Protein AF-A0A1M6F0D1-F1 (afdb_monomer_lite)

Secondary structure (DSSP, 8-state):
-----S-----------EEEE-TTT--EEETT--EEEETTEEEEHHHHHHHHHHHGGG--

Sequence (60 aa):
MLPDSMYDYRPEQPQSIEVDRCLQCGNGIFTGEEYYNFNGEVVCEECLDEYIRHFKKEGE

Structure (mmCIF, N/CA/C/O backbone):
data_AF-A0A1M6F0D1-F1
#
_entry.id   AF-A0A1M6F0D1-F1
#
loop_
_atom_site.group_PDB
_atom_site.id
_atom_site.type_symbol
_atom_site.label_atom_id
_atom_site.label_alt_id
_atom_site.label_comp_id
_atom_site.label_asym_id
_atom_site.label_entity_id
_atom_site.label_seq_id
_atom_site.pdbx_PDB_ins_code
_atom_site.Cartn_x
_atom_site.Cartn_y
_atom_site.Cartn_z
_atom_site.occupancy
_atom_site.B_iso_or_equiv
_atom_site.auth_seq_id
_atom_site.auth_comp_id
_atom_site.auth_asym_id
_atom_site.auth_atom_id
_atom_site.pdbx_PDB_model_num
ATOM 1 N N . MET A 1 1 ? 34.533 13.307 -43.175 1.00 46.19 1 MET A N 1
ATOM 2 C CA . MET A 1 1 ? 33.122 12.972 -42.901 1.00 46.19 1 MET A CA 1
ATOM 3 C C . MET A 1 1 ? 33.114 12.074 -41.682 1.00 46.19 1 MET A C 1
ATOM 5 O O . MET A 1 1 ? 33.631 10.969 -41.769 1.00 46.19 1 MET A O 1
ATOM 9 N N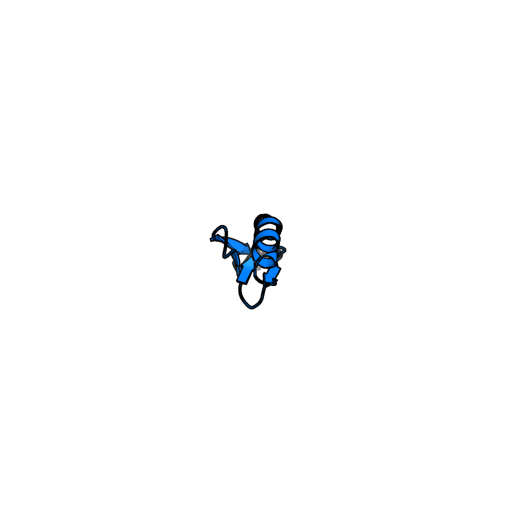 . LEU A 1 2 ? 32.678 12.600 -40.539 1.00 59.81 2 LEU A N 1
ATOM 10 C CA . LEU A 1 2 ? 32.482 11.809 -39.322 1.00 59.81 2 LEU A CA 1
ATOM 11 C C . LEU A 1 2 ? 31.113 11.116 -39.434 1.00 59.81 2 LEU A C 1
ATOM 13 O O . LEU A 1 2 ? 30.187 11.757 -39.931 1.00 59.81 2 LEU A O 1
ATOM 17 N N . PRO A 1 3 ? 30.980 9.831 -39.067 1.00 58.38 3 PRO A N 1
ATOM 18 C CA . PRO A 1 3 ? 29.703 9.138 -39.146 1.00 58.38 3 PRO A CA 1
ATOM 19 C C . PRO A 1 3 ? 28.728 9.682 -38.095 1.00 58.38 3 PRO A C 1
ATOM 21 O O . PRO A 1 3 ? 29.031 9.719 -36.905 1.00 58.38 3 PRO A O 1
ATOM 24 N N . ASP A 1 4 ? 27.551 10.078 -38.574 1.00 59.72 4 ASP A N 1
ATOM 25 C CA . ASP A 1 4 ? 26.417 10.648 -37.835 1.00 59.72 4 ASP A CA 1
ATOM 26 C C . ASP A 1 4 ? 25.622 9.562 -37.087 1.00 59.72 4 ASP A C 1
ATOM 28 O O . ASP A 1 4 ? 24.409 9.412 -37.212 1.00 59.72 4 ASP A O 1
ATOM 32 N N . SER A 1 5 ? 26.323 8.674 -36.390 1.00 67.88 5 SER A N 1
ATOM 33 C CA . SER A 1 5 ? 25.675 7.534 -35.764 1.00 67.88 5 SER A CA 1
ATOM 34 C C . SER A 1 5 ? 26.478 7.085 -34.562 1.00 67.88 5 SER A C 1
ATOM 36 O O . SER A 1 5 ? 27.548 6.499 -34.711 1.00 67.88 5 SER A O 1
ATOM 38 N N . MET A 1 6 ? 25.955 7.344 -33.367 1.00 64.81 6 MET A N 1
ATOM 39 C CA . MET A 1 6 ? 25.364 6.269 -32.569 1.00 64.81 6 MET A CA 1
ATOM 40 C C . MET A 1 6 ? 25.133 6.722 -31.118 1.00 64.81 6 MET A C 1
ATOM 42 O O . MET A 1 6 ? 26.057 7.135 -30.424 1.00 64.81 6 MET A O 1
ATOM 46 N N . TYR A 1 7 ? 23.883 6.528 -30.691 1.00 58.75 7 TYR A N 1
ATOM 47 C CA . TYR A 1 7 ? 23.337 6.568 -29.331 1.00 58.75 7 TYR A CA 1
ATOM 48 C C . TYR A 1 7 ? 23.055 7.940 -28.708 1.00 58.75 7 TYR A C 1
ATOM 50 O O . TYR A 1 7 ? 23.798 8.448 -27.872 1.00 58.75 7 TYR A O 1
ATOM 58 N N . ASP A 1 8 ? 21.847 8.433 -28.995 1.00 61.06 8 ASP A N 1
ATOM 59 C CA . ASP A 1 8 ? 21.046 9.223 -28.056 1.00 61.06 8 ASP A CA 1
ATOM 60 C C . ASP A 1 8 ? 20.688 8.309 -26.864 1.00 61.06 8 ASP A C 1
ATOM 62 O O . ASP A 1 8 ? 19.594 7.753 -26.762 1.00 61.06 8 ASP A O 1
ATOM 66 N N . TYR A 1 9 ? 21.675 8.020 -26.008 1.00 61.28 9 TYR A N 1
ATOM 67 C CA . TYR A 1 9 ? 21.476 7.251 -24.782 1.00 61.28 9 TYR A CA 1
ATOM 68 C C . TYR A 1 9 ? 20.765 8.169 -23.792 1.00 61.28 9 TYR A C 1
ATOM 70 O O . TYR A 1 9 ? 21.372 8.733 -22.885 1.00 61.28 9 TYR A O 1
ATOM 78 N N . ARG A 1 10 ? 19.470 8.396 -24.013 1.00 68.12 10 ARG A N 1
ATOM 79 C CA . ARG A 1 10 ? 18.615 9.026 -23.021 1.00 68.12 10 ARG A CA 1
ATOM 80 C C . ARG A 1 10 ? 18.336 7.933 -21.998 1.00 68.12 10 ARG A C 1
ATOM 82 O O . ARG A 1 10 ? 17.604 7.009 -22.344 1.00 68.12 10 ARG A O 1
ATOM 89 N N . PRO A 1 11 ? 18.940 7.962 -20.793 1.00 61.28 11 PRO A N 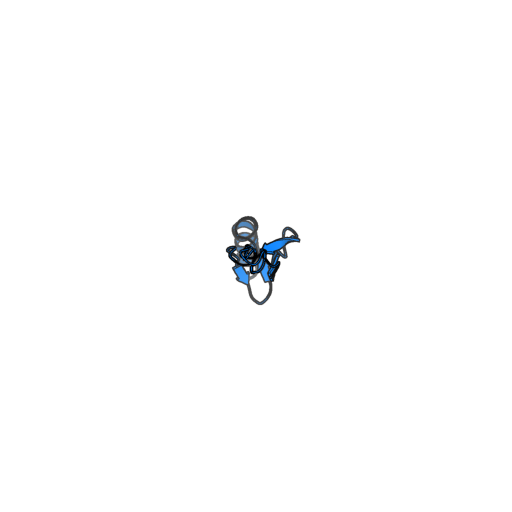1
ATOM 90 C CA . PRO A 1 11 ? 18.542 7.024 -19.762 1.00 61.28 11 PRO A CA 1
ATOM 91 C C . PRO A 1 11 ? 17.050 7.249 -19.564 1.00 61.28 11 PRO A C 1
ATOM 93 O O . PRO A 1 11 ? 16.624 8.344 -19.186 1.00 61.28 11 PRO A O 1
ATOM 96 N N . GLU A 1 12 ? 16.265 6.247 -19.945 1.00 64.19 12 GLU A N 1
ATOM 97 C CA . GLU A 1 12 ? 14.845 6.186 -19.665 1.00 64.19 12 GLU A CA 1
ATOM 98 C C . GLU A 1 12 ? 14.755 6.400 -18.158 1.00 64.19 12 GLU A C 1
ATOM 100 O O . GLU A 1 12 ? 15.260 5.592 -17.376 1.00 64.19 12 GLU A O 1
ATOM 105 N N . GLN A 1 13 ? 14.273 7.578 -17.745 1.00 64.62 13 GLN A N 1
ATOM 106 C CA . GLN A 1 13 ? 14.097 7.848 -16.325 1.00 64.62 13 GLN A CA 1
ATOM 107 C C . GLN A 1 13 ? 13.266 6.696 -15.775 1.00 64.62 13 GLN A C 1
ATOM 109 O O . GLN A 1 13 ? 12.342 6.289 -16.485 1.00 64.62 13 GLN A O 1
ATOM 114 N N . PRO A 1 14 ? 13.599 6.143 -14.595 1.00 65.50 14 PRO A N 1
ATOM 115 C CA . PRO A 1 14 ? 12.859 5.018 -14.053 1.00 65.50 14 PRO A CA 1
ATOM 116 C C . PRO A 1 14 ? 11.395 5.439 -14.008 1.00 65.50 14 PRO A C 1
ATOM 118 O O . PRO A 1 14 ? 11.016 6.295 -13.209 1.00 65.50 14 PRO A O 1
ATOM 121 N N . GLN A 1 15 ? 10.603 4.928 -14.955 1.00 67.00 15 GLN A N 1
ATOM 122 C CA . GLN A 1 15 ? 9.178 5.177 -14.968 1.00 67.00 15 GLN A CA 1
ATOM 123 C C . GLN A 1 15 ? 8.706 4.570 -13.665 1.00 67.00 15 GLN A C 1
ATOM 125 O O . GLN A 1 15 ? 8.956 3.396 -13.408 1.00 67.00 15 GLN A O 1
ATOM 130 N N . SER A 1 16 ? 8.136 5.396 -12.802 1.00 74.25 16 SER A N 1
ATOM 131 C CA . SER A 1 16 ? 7.575 4.947 -11.545 1.00 74.25 16 SER A CA 1
ATOM 132 C C . SER A 1 16 ? 6.475 3.939 -11.893 1.00 74.25 16 SER A C 1
ATOM 134 O O . SER A 1 16 ? 5.431 4.321 -12.424 1.00 74.25 16 SER A O 1
ATOM 136 N N . ILE A 1 17 ? 6.749 2.645 -11.720 1.00 83.56 17 ILE A N 1
ATOM 137 C CA . ILE A 1 17 ? 5.792 1.587 -12.061 1.00 83.56 17 ILE A CA 1
ATOM 138 C C . ILE A 1 17 ? 4.787 1.534 -10.918 1.00 83.56 17 ILE A C 1
ATOM 140 O O . ILE A 1 17 ? 5.182 1.552 -9.758 1.00 83.56 17 ILE A O 1
ATOM 144 N N . GLU A 1 18 ? 3.495 1.492 -11.220 1.00 88.31 18 GLU A N 1
ATOM 145 C CA . GLU A 1 18 ? 2.483 1.241 -10.195 1.00 88.31 18 GLU A CA 1
ATOM 146 C C . GLU A 1 18 ? 2.662 -0.196 -9.681 1.00 88.31 18 GLU A C 1
ATOM 148 O O . GLU A 1 18 ? 2.540 -1.154 -10.446 1.00 88.31 18 GLU A O 1
ATOM 153 N N . VAL A 1 19 ? 3.035 -0.336 -8.411 1.00 87.31 19 VAL A N 1
ATOM 154 C CA . VAL A 1 19 ? 3.294 -1.620 -7.751 1.00 87.31 19 VAL A CA 1
ATOM 155 C C . VAL A 1 19 ? 2.013 -2.161 -7.135 1.00 87.31 19 VAL A C 1
ATOM 157 O O . VAL A 1 19 ? 1.718 -3.342 -7.288 1.00 87.31 19 VAL A O 1
ATOM 160 N N . ASP A 1 20 ? 1.261 -1.302 -6.447 1.00 90.00 20 ASP A N 1
ATOM 161 C CA . ASP A 1 20 ? 0.042 -1.681 -5.734 1.00 90.00 20 ASP A CA 1
ATOM 162 C C . ASP A 1 20 ? -0.896 -0.470 -5.575 1.00 90.00 20 ASP A C 1
ATOM 164 O O . ASP A 1 20 ? -0.598 0.616 -6.072 1.00 90.00 20 ASP A O 1
ATOM 168 N N . ARG A 1 21 ? -2.042 -0.628 -4.908 1.00 91.25 21 ARG A N 1
ATOM 169 C CA . ARG A 1 21 ? -3.001 0.452 -4.646 1.00 91.25 21 ARG A CA 1
ATOM 170 C C . ARG A 1 21 ? -3.440 0.440 -3.195 1.00 91.25 21 ARG A C 1
ATOM 172 O O . ARG A 1 21 ? -3.773 -0.602 -2.642 1.00 91.25 21 ARG A O 1
ATOM 179 N N . CYS A 1 22 ? -3.526 1.623 -2.598 1.00 90.62 22 CYS A N 1
ATOM 180 C CA . CYS A 1 22 ? -4.083 1.773 -1.263 1.00 90.62 22 CYS A CA 1
ATOM 181 C C . CYS A 1 22 ? -5.544 1.302 -1.244 1.00 90.62 22 CYS A C 1
ATOM 183 O O . CYS A 1 22 ? -6.378 1.823 -1.984 1.00 90.62 22 CYS A O 1
ATOM 185 N N . LEU A 1 23 ? -5.871 0.361 -0.363 1.00 88.62 23 LEU A N 1
ATOM 186 C CA . LEU A 1 23 ? -7.213 -0.204 -0.235 1.00 88.62 23 LEU A CA 1
ATOM 187 C C . LEU A 1 23 ? -8.223 0.794 0.356 1.00 88.62 23 LEU A C 1
ATOM 189 O O . LEU A 1 23 ? -9.422 0.645 0.136 1.00 88.62 23 LEU A O 1
ATOM 193 N N . GLN A 1 24 ? -7.750 1.825 1.069 1.00 87.56 24 GLN A N 1
ATOM 194 C CA . GLN A 1 24 ? -8.621 2.855 1.645 1.00 87.56 24 GLN A CA 1
ATOM 195 C C . GLN A 1 24 ? -8.950 4.000 0.690 1.00 87.56 24 GLN A C 1
ATOM 197 O O . GLN A 1 24 ? -10.120 4.300 0.471 1.00 87.56 24 GLN A O 1
ATOM 202 N N .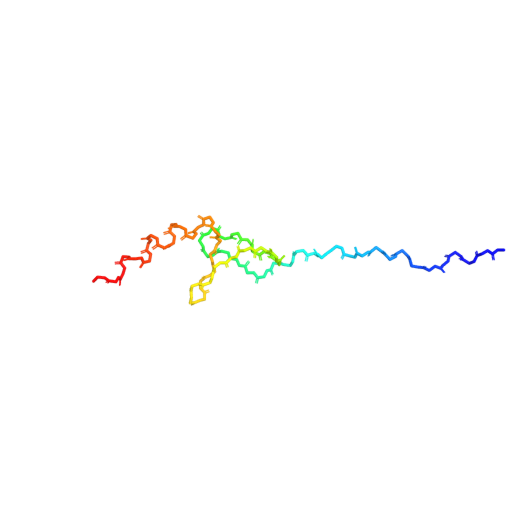 CYS A 1 25 ? -7.940 4.654 0.112 1.00 89.38 25 CYS A N 1
ATOM 203 C CA . CYS A 1 25 ? -8.168 5.802 -0.772 1.00 89.38 25 CYS A CA 1
ATOM 204 C C . CYS A 1 25 ? -8.179 5.441 -2.263 1.00 89.38 25 CYS A C 1
ATOM 206 O O . CYS A 1 25 ? -8.642 6.235 -3.078 1.00 89.38 25 CYS A O 1
ATOM 208 N N . GLY A 1 26 ? -7.677 4.261 -2.639 1.00 87.38 26 GLY A N 1
ATOM 209 C CA . GLY A 1 26 ? -7.547 3.840 -4.034 1.00 87.38 26 GLY A CA 1
ATOM 210 C C . GLY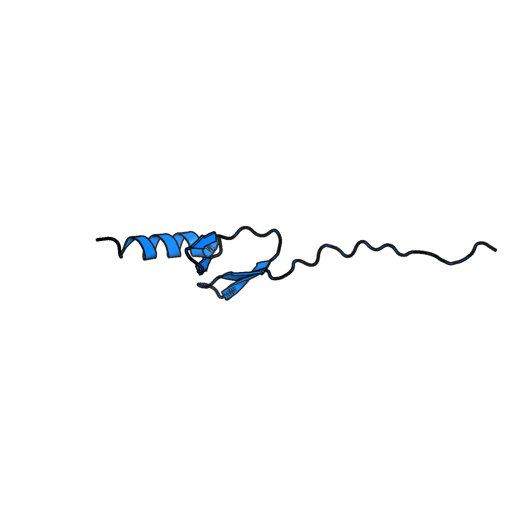 A 1 26 ? -6.349 4.441 -4.775 1.00 87.38 26 GLY A C 1
ATOM 211 O O . GLY A 1 26 ? -6.216 4.200 -5.975 1.00 87.38 26 GLY A O 1
ATOM 212 N N . ASN A 1 27 ? -5.482 5.210 -4.102 1.00 88.62 27 ASN A N 1
ATOM 213 C CA . ASN A 1 27 ? -4.291 5.793 -4.725 1.00 88.62 27 ASN A CA 1
ATOM 214 C C . ASN A 1 27 ? -3.302 4.701 -5.150 1.00 88.62 27 ASN A C 1
ATOM 216 O O . ASN A 1 27 ? -3.056 3.755 -4.400 1.00 88.62 27 ASN A O 1
ATOM 220 N N . GLY A 1 28 ? -2.730 4.854 -6.346 1.00 88.69 28 GLY A N 1
ATOM 221 C CA . GLY A 1 28 ? -1.639 4.010 -6.827 1.00 88.69 28 GLY A CA 1
ATOM 222 C C . GLY A 1 28 ? -0.367 4.258 -6.028 1.00 88.69 28 GLY A C 1
ATOM 223 O O . GLY A 1 28 ? -0.043 5.402 -5.730 1.00 88.69 28 GLY A O 1
ATOM 224 N N . ILE A 1 29 ? 0.315 3.176 -5.678 1.00 89.44 29 ILE A N 1
ATOM 225 C CA . ILE A 1 29 ? 1.605 3.164 -5.005 1.00 89.44 29 ILE A CA 1
ATOM 226 C C . ILE A 1 29 ? 2.640 2.805 -6.047 1.00 89.44 29 ILE A C 1
ATOM 228 O O . ILE A 1 29 ? 2.597 1.723 -6.637 1.00 89.44 29 ILE A O 1
ATOM 232 N N . PHE A 1 30 ? 3.564 3.717 -6.287 1.00 89.94 30 PHE A N 1
ATOM 233 C CA . PHE A 1 30 ? 4.565 3.581 -7.321 1.00 89.94 30 PHE A CA 1
ATOM 234 C C . PHE A 1 30 ? 5.903 3.082 -6.766 1.00 89.94 30 PHE A C 1
ATOM 236 O O . PHE A 1 30 ? 6.199 3.148 -5.572 1.00 89.94 30 PHE A O 1
ATOM 243 N N . THR A 1 31 ? 6.754 2.553 -7.645 1.00 85.44 31 THR A N 1
ATOM 244 C CA . THR A 1 31 ? 8.082 2.063 -7.261 1.00 85.44 31 THR A CA 1
ATOM 245 C C . THR A 1 31 ? 8.909 3.177 -6.629 1.00 85.44 31 THR A C 1
ATOM 247 O O . THR A 1 31 ? 9.196 4.179 -7.286 1.00 85.44 31 THR A O 1
ATOM 250 N N . GLY A 1 32 ? 9.357 2.955 -5.395 1.00 83.94 32 GLY A N 1
ATOM 251 C CA . GLY A 1 32 ? 10.138 3.927 -4.629 1.00 83.94 32 GLY A CA 1
ATOM 252 C C . GLY A 1 32 ? 9.314 4.744 -3.635 1.00 83.94 32 GLY A C 1
ATOM 253 O O . GLY A 1 32 ? 9.907 5.503 -2.876 1.00 83.94 32 GLY A O 1
ATOM 254 N N . GLU A 1 33 ? 7.992 4.570 -3.605 1.00 85.38 33 GLU A N 1
ATOM 255 C CA . GLU A 1 33 ? 7.136 5.150 -2.571 1.00 85.38 33 GLU A CA 1
ATOM 256 C C . GLU A 1 33 ? 7.042 4.253 -1.334 1.00 85.38 33 GLU A C 1
ATOM 258 O O . GLU A 1 33 ? 7.170 3.026 -1.406 1.00 85.38 33 GLU A O 1
ATOM 263 N N . GLU A 1 34 ? 6.818 4.884 -0.183 1.00 86.81 34 GLU A N 1
ATOM 264 C CA . GLU A 1 34 ? 6.642 4.199 1.094 1.00 86.81 34 GLU A CA 1
ATOM 265 C C . GLU A 1 34 ? 5.185 3.763 1.266 1.00 86.81 34 GLU A C 1
ATOM 267 O O . GLU A 1 34 ? 4.248 4.551 1.125 1.00 86.81 34 GLU A O 1
ATOM 272 N N . TYR A 1 35 ? 4.989 2.486 1.587 1.00 88.69 35 TYR A N 1
ATOM 273 C CA . TYR A 1 35 ? 3.672 1.909 1.820 1.00 88.69 35 TYR A CA 1
ATOM 274 C C . TYR A 1 35 ? 3.710 0.843 2.905 1.00 88.69 35 TYR A C 1
ATOM 276 O O . TYR A 1 35 ? 4.752 0.250 3.192 1.00 88.69 35 TYR A O 1
ATOM 284 N N . TYR A 1 36 ? 2.545 0.577 3.487 1.00 88.56 36 TYR A N 1
ATOM 285 C CA . TYR A 1 36 ? 2.376 -0.400 4.551 1.00 88.56 36 TYR A CA 1
ATOM 286 C C . TYR A 1 36 ? 1.488 -1.539 4.062 1.00 88.56 36 TYR A C 1
ATOM 288 O O . TYR A 1 36 ? 0.477 -1.303 3.408 1.00 88.56 36 TYR A O 1
ATOM 296 N N . ASN A 1 37 ? 1.866 -2.777 4.378 1.00 88.12 37 ASN A N 1
ATOM 297 C CA . ASN A 1 37 ? 1.080 -3.966 4.059 1.00 88.12 37 ASN A CA 1
ATOM 298 C C . ASN A 1 37 ? 0.639 -4.654 5.355 1.00 88.12 37 ASN A C 1
ATOM 300 O O . ASN A 1 37 ? 1.472 -5.113 6.140 1.00 88.12 37 ASN A O 1
ATOM 304 N N . PHE A 1 38 ? -0.671 -4.741 5.558 1.00 86.12 38 PHE A N 1
ATOM 305 C CA . PHE A 1 38 ? -1.303 -5.426 6.676 1.00 86.12 38 PHE A CA 1
ATOM 306 C C . PHE A 1 38 ? -2.013 -6.674 6.168 1.00 86.12 38 PHE A C 1
ATOM 308 O O . PHE A 1 38 ? -3.144 -6.609 5.709 1.00 86.12 38 PHE A O 1
ATOM 315 N N . ASN A 1 39 ? -1.355 -7.831 6.254 1.00 84.94 39 ASN A N 1
ATOM 316 C CA . ASN A 1 39 ? -1.958 -9.121 5.895 1.00 84.94 39 ASN A CA 1
ATOM 317 C C . ASN A 1 39 ? -2.550 -9.174 4.462 1.00 84.94 39 ASN A C 1
ATOM 319 O O . ASN A 1 39 ? -3.538 -9.863 4.219 1.00 84.94 39 ASN A O 1
ATOM 323 N N . GLY A 1 40 ? -1.948 -8.448 3.515 1.00 84.19 40 GLY A N 1
ATOM 324 C CA . GLY A 1 40 ? -2.430 -8.314 2.137 1.00 84.19 40 GLY A CA 1
ATOM 325 C C . GLY A 1 40 ? -3.200 -7.021 1.858 1.00 84.19 40 GLY A C 1
ATOM 326 O O . GLY A 1 40 ? -3.458 -6.719 0.698 1.00 84.19 40 GLY A O 1
ATOM 327 N N . GLU A 1 41 ? -3.524 -6.235 2.881 1.00 87.75 41 GLU A N 1
ATOM 328 C CA . GLU A 1 41 ? -4.142 -4.920 2.729 1.00 87.75 41 GLU A CA 1
ATOM 329 C C . GLU A 1 41 ? -3.054 -3.851 2.636 1.00 87.75 41 GLU A C 1
ATOM 331 O O . GLU A 1 41 ? -2.345 -3.562 3.603 1.00 87.75 41 GLU A O 1
ATOM 336 N N . VAL A 1 42 ? -2.893 -3.282 1.445 1.00 90.25 42 VAL A N 1
ATOM 337 C CA . VAL A 1 42 ? -1.926 -2.216 1.197 1.00 90.25 42 VAL A CA 1
ATOM 338 C C . VAL A 1 42 ? -2.545 -0.865 1.543 1.00 90.25 42 VAL A C 1
ATOM 340 O O . VAL A 1 42 ? -3.652 -0.544 1.115 1.00 90.25 42 VAL A O 1
ATOM 343 N N . VAL A 1 43 ? -1.832 -0.064 2.334 1.00 91.06 43 VAL A N 1
ATOM 344 C CA . VAL A 1 43 ? -2.295 1.228 2.848 1.00 91.06 43 VAL A CA 1
ATOM 345 C C . VAL A 1 43 ? -1.170 2.257 2.722 1.00 91.06 43 VAL A C 1
ATOM 347 O O . VAL A 1 43 ? -0.022 1.990 3.084 1.00 91.06 43 VAL A O 1
ATOM 350 N N . CYS A 1 44 ? -1.491 3.439 2.195 1.00 90.62 44 CYS A N 1
ATOM 351 C CA . CYS A 1 44 ? -0.555 4.563 2.139 1.00 90.62 44 CYS A CA 1
ATOM 352 C C . CYS A 1 44 ? -0.341 5.184 3.529 1.00 90.62 44 CYS A C 1
ATOM 354 O O . CYS A 1 44 ? -1.167 5.014 4.426 1.00 90.62 44 CYS A O 1
ATOM 356 N N . GLU A 1 45 ? 0.744 5.942 3.701 1.00 87.81 45 GLU A N 1
ATOM 357 C CA . GLU A 1 45 ? 1.049 6.640 4.963 1.00 87.81 45 GLU A CA 1
ATOM 358 C C . GLU A 1 45 ? -0.126 7.507 5.453 1.00 87.81 45 GLU A C 1
ATOM 360 O O . GLU A 1 45 ? -0.417 7.541 6.646 1.00 87.81 45 GLU A O 1
ATOM 365 N N . GLU A 1 46 ? -0.840 8.159 4.534 1.00 88.12 46 GLU A N 1
ATOM 366 C CA . GLU A 1 46 ? -1.937 9.065 4.879 1.00 88.12 46 GLU A CA 1
ATOM 367 C C . GLU A 1 46 ? -3.127 8.316 5.491 1.00 88.12 46 GLU A C 1
ATOM 369 O O . GLU A 1 46 ? -3.727 8.770 6.464 1.00 88.12 46 GLU A O 1
ATOM 374 N N . CYS A 1 47 ? -3.454 7.139 4.951 1.00 89.38 47 CYS A N 1
ATOM 375 C CA . CYS A 1 47 ? -4.554 6.312 5.444 1.00 89.38 47 CYS A CA 1
ATOM 376 C C . CYS A 1 47 ? -4.142 5.407 6.613 1.00 89.38 47 CYS A C 1
ATOM 378 O O . CYS A 1 47 ? -5.010 4.866 7.296 1.00 89.38 47 CYS A O 1
ATOM 380 N N . LEU A 1 48 ? -2.839 5.234 6.852 1.00 87.44 48 LEU A N 1
A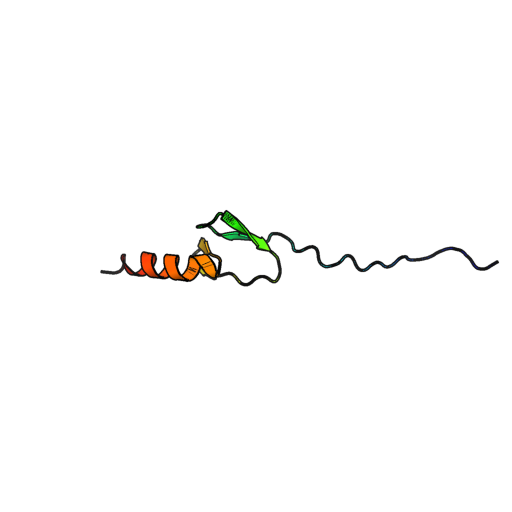TOM 381 C CA . LEU A 1 48 ? -2.284 4.355 7.880 1.00 87.44 48 LEU A CA 1
ATOM 382 C C . LEU A 1 48 ? -2.811 4.681 9.281 1.00 87.44 48 LEU A C 1
ATOM 384 O O . LEU A 1 48 ? -3.193 3.777 10.024 1.00 87.44 48 LEU A O 1
ATOM 388 N N . ASP A 1 49 ? -2.813 5.961 9.657 1.00 87.81 49 ASP A N 1
ATOM 389 C CA . ASP A 1 49 ? -3.220 6.396 10.998 1.00 87.81 49 ASP A CA 1
ATOM 390 C C . ASP A 1 49 ? -4.700 6.081 11.259 1.00 87.81 49 ASP A C 1
ATOM 392 O O . ASP A 1 49 ? -5.034 5.503 12.298 1.00 87.81 49 ASP A O 1
ATOM 396 N N . GLU A 1 50 ? -5.581 6.367 10.296 1.00 86.06 50 GLU A N 1
ATOM 397 C CA . GLU A 1 50 ? -6.993 5.987 10.390 1.00 86.06 50 GLU A CA 1
ATOM 398 C C . GLU A 1 50 ? -7.147 4.466 10.427 1.00 86.06 50 GLU A C 1
ATOM 400 O O . GLU A 1 50 ? -7.812 3.926 11.313 1.00 86.06 50 GLU A O 1
ATOM 405 N N . TYR A 1 51 ? -6.463 3.757 9.533 1.00 85.88 51 TYR A N 1
ATOM 406 C CA . TYR A 1 51 ? -6.512 2.304 9.452 1.00 85.88 51 TYR A CA 1
ATOM 407 C C . TYR A 1 51 ? -6.141 1.636 10.786 1.00 85.88 51 TYR A C 1
ATOM 409 O O . TYR A 1 51 ? -6.904 0.826 11.313 1.00 85.88 51 TYR A O 1
ATOM 417 N N . ILE A 1 52 ? -5.033 2.037 11.416 1.00 84.31 52 ILE A N 1
ATOM 418 C CA . ILE A 1 52 ? -4.599 1.498 12.715 1.00 84.31 52 ILE A CA 1
ATOM 419 C C . ILE A 1 52 ? -5.610 1.815 13.826 1.00 84.31 52 ILE A C 1
ATOM 421 O O . ILE A 1 52 ? -5.859 0.975 14.699 1.00 84.31 52 ILE A O 1
ATOM 425 N N . ARG A 1 53 ? -6.207 3.015 13.823 1.00 84.62 53 ARG A N 1
ATOM 426 C CA . ARG A 1 53 ? -7.240 3.394 14.804 1.00 84.62 53 ARG A CA 1
ATOM 427 C C . ARG A 1 53 ? -8.482 2.515 14.692 1.00 84.62 53 ARG A C 1
ATOM 429 O O . ARG A 1 53 ? -9.078 2.191 15.720 1.00 84.62 53 ARG A O 1
ATOM 436 N N . HIS A 1 54 ? -8.860 2.125 13.478 1.00 79.31 54 HIS A N 1
ATOM 437 C CA . HIS A 1 54 ? -9.985 1.228 13.235 1.00 79.31 54 HIS A CA 1
ATOM 438 C C . HIS A 1 54 ? -9.656 -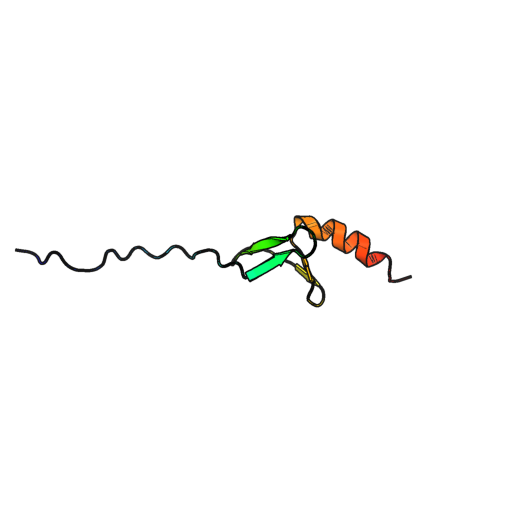0.229 13.592 1.00 79.31 54 HIS A C 1
ATOM 440 O O . HIS A 1 54 ? -10.448 -0.869 14.284 1.00 79.31 54 HIS A O 1
ATOM 446 N N . PHE A 1 55 ? -8.470 -0.726 13.231 1.00 73.19 55 PHE A N 1
ATOM 447 C CA . PHE A 1 55 ? -8.054 -2.109 13.501 1.00 73.19 55 PHE A CA 1
ATOM 448 C C . PHE A 1 55 ? -7.925 -2.448 14.989 1.00 73.19 55 PHE A C 1
ATOM 450 O O . PHE A 1 55 ? -8.165 -3.583 15.392 1.00 73.19 55 PHE A O 1
ATOM 457 N N . LYS A 1 56 ? -7.596 -1.472 15.843 1.00 60.22 56 LYS A N 1
ATOM 458 C CA . LYS A 1 56 ? -7.495 -1.700 17.295 1.00 60.22 56 LYS A CA 1
ATOM 459 C C . LYS A 1 56 ? -8.823 -2.039 17.987 1.00 60.22 56 LYS A C 1
ATOM 461 O O . LYS A 1 56 ? -8.779 -2.405 19.155 1.00 60.22 56 LYS A O 1
ATOM 466 N N . LYS A 1 57 ? -9.977 -1.920 17.318 1.00 57.84 57 LYS A N 1
ATOM 467 C CA . LYS A 1 57 ? -11.293 -2.150 17.942 1.00 57.84 57 LYS A CA 1
ATOM 468 C C . LYS A 1 57 ? -11.789 -3.595 17.917 1.00 57.84 57 LYS A C 1
ATOM 470 O O . LYS A 1 57 ? -12.738 -3.889 18.629 1.00 57.84 57 LYS A O 1
ATOM 475 N N . GLU A 1 58 ? -11.174 -4.490 17.147 1.00 55.72 58 GLU A N 1
ATOM 476 C CA . GLU A 1 58 ? -11.630 -5.892 17.049 1.00 55.72 58 GLU A CA 1
ATOM 477 C C . GLU A 1 58 ? -10.850 -6.856 17.963 1.00 55.72 58 GLU A C 1
ATOM 479 O O . GLU A 1 58 ? -10.895 -8.070 17.786 1.00 55.72 58 GLU A O 1
ATOM 484 N N . GLY A 1 59 ? -10.113 -6.316 18.939 1.00 56.84 59 GLY A N 1
ATOM 485 C CA . GLY A 1 59 ? -9.285 -7.079 19.877 1.00 56.84 59 GLY A CA 1
ATOM 486 C C . GLY A 1 59 ? -9.757 -7.056 21.334 1.00 56.84 59 GLY A C 1
ATOM 487 O O . GLY A 1 59 ? -8.919 -7.276 22.208 1.00 56.84 59 GLY A O 1
ATOM 488 N N . GLU A 1 60 ? -11.033 -6.755 21.604 1.00 47.75 60 GLU A N 1
ATOM 489 C CA . GLU A 1 60 ? -11.646 -6.806 22.949 1.00 47.75 60 GLU A CA 1
ATOM 490 C C . GLU A 1 60 ? -12.673 -7.937 23.081 1.00 47.75 60 GLU A C 1
ATOM 492 O O . GLU A 1 60 ? -13.540 -8.069 22.187 1.00 47.75 60 GLU A O 1
#

Organism: NCBI:txid1121298

Foldseek 3Di:
DDDPDDDPPPPPDPPFCQPDAQPVPRHTDTPPADWDADVNHIHHPVCVVVVVVVVVPVPD

pLDDT: mean 77.96, std 13.26, range [46.19, 91.25]

InterPro domains:
  IPR023118 YqaI domain superfamily [SSF160713] (19-53)

Radius of gyration: 20.73 Å; chains: 1; bounding box: 45×22×66 Å